Protein AF-A0A3A8PH71-F1 (afdb_monomer_lite)

Secondary structure (DSSP, 8-state):
--PPPPPPPPPP-PPPPHHHHHHHHHTTSS------HHHHHHHHHHHHHHHTTS---EE-HHHHHHT-HHHHHHHHHHHT---EE-SSHHHHHHHHHH-

pLDDT: mean 89.67, std 16.17, range [38.03, 98.88]

Organism: NCBI:txid2316720

Foldseek 3Di:
DDDDDDPDDDPDDDDDPPVVVVCVVCVVDPDDDDQDLVVLLVVQVVVCVVQPPDARAEEQEPCNVPRHLLSNLLSNVVSPHDHYHYDDPVSVVSSVVRD

Radius of gyration: 23.76 Å; chains: 1; bounding box: 26×65×75 Å

Structure (mmCIF, N/CA/C/O backbone):
data_AF-A0A3A8PH71-F1
#
_entry.id   AF-A0A3A8PH71-F1
#
loop_
_atom_site.group_PDB
_atom_site.id
_atom_site.type_symbol
_atom_site.label_atom_id
_atom_site.label_alt_id
_atom_site.label_comp_id
_atom_site.label_asym_id
_atom_site.label_entity_id
_atom_site.label_seq_id
_atom_site.pdbx_PDB_ins_code
_atom_site.Cartn_x
_atom_site.Cartn_y
_atom_site.Cartn_z
_atom_site.occupancy
_atom_site.B_iso_or_equiv
_atom_site.auth_seq_id
_atom_site.auth_comp_id
_atom_site.auth_asym_id
_atom_site.auth_atom_id
_atom_site.pdbx_PDB_model_num
ATOM 1 N N . MET A 1 1 ? 16.144 -48.101 -54.967 1.00 44.59 1 MET A N 1
ATOM 2 C CA . MET A 1 1 ? 16.403 -48.024 -53.515 1.00 44.59 1 MET A CA 1
ATOM 3 C C . MET A 1 1 ? 17.000 -46.663 -53.186 1.00 44.59 1 MET A C 1
ATOM 5 O O . MET A 1 1 ? 18.210 -46.547 -53.250 1.00 44.59 1 MET A O 1
ATOM 9 N N . THR A 1 2 ? 16.166 -45.671 -52.860 1.00 38.03 2 THR A N 1
ATOM 10 C CA . THR A 1 2 ? 16.474 -44.596 -51.892 1.00 38.03 2 THR A CA 1
ATOM 11 C C . THR A 1 2 ? 15.194 -43.795 -51.655 1.00 38.03 2 THR A C 1
ATOM 13 O O . THR A 1 2 ? 14.788 -42.996 -52.492 1.00 38.03 2 THR A O 1
ATOM 16 N N . MET A 1 3 ? 14.517 -44.058 -50.537 1.00 40.25 3 MET A N 1
ATOM 17 C CA . MET A 1 3 ? 13.439 -43.200 -50.039 1.00 40.25 3 MET A CA 1
ATOM 18 C C . MET A 1 3 ? 14.100 -42.055 -49.272 1.00 40.25 3 MET A C 1
ATOM 20 O O . MET A 1 3 ? 14.859 -42.302 -48.334 1.00 40.25 3 MET A O 1
ATOM 24 N N . ALA A 1 4 ? 13.846 -40.816 -49.690 1.00 49.38 4 ALA A N 1
ATOM 25 C CA . ALA A 1 4 ? 14.250 -39.632 -48.948 1.00 49.38 4 ALA A CA 1
ATOM 26 C C . ALA A 1 4 ? 13.510 -39.613 -47.600 1.00 49.38 4 ALA A C 1
ATOM 28 O O . ALA A 1 4 ? 12.282 -39.663 -47.555 1.00 49.38 4 ALA A O 1
ATOM 29 N N . SER A 1 5 ? 14.267 -39.594 -46.503 1.00 49.69 5 SER A N 1
ATOM 30 C CA . SER A 1 5 ? 13.721 -39.516 -45.148 1.00 49.69 5 SER A CA 1
ATOM 31 C C . SER A 1 5 ? 13.062 -38.149 -44.939 1.00 49.69 5 SER A C 1
ATOM 33 O O . SER A 1 5 ? 13.670 -37.119 -45.234 1.00 49.69 5 SER A O 1
ATOM 35 N N . ALA A 1 6 ? 11.814 -38.143 -44.465 1.00 55.34 6 ALA A N 1
ATOM 36 C CA . ALA A 1 6 ? 11.056 -36.929 -44.177 1.00 55.34 6 ALA A CA 1
ATOM 37 C C . ALA A 1 6 ? 11.777 -36.048 -43.131 1.00 55.34 6 ALA A C 1
ATOM 39 O O . ALA A 1 6 ? 12.463 -36.578 -42.249 1.00 55.34 6 ALA A O 1
ATOM 40 N N . PRO A 1 7 ? 11.623 -34.710 -43.184 1.00 54.00 7 PRO A N 1
ATOM 41 C CA . PRO A 1 7 ? 12.216 -33.828 -42.188 1.00 54.00 7 PRO A CA 1
ATOM 42 C C . PRO A 1 7 ? 11.638 -34.151 -40.806 1.00 54.00 7 PRO A C 1
ATOM 44 O O . PRO A 1 7 ? 10.422 -34.197 -40.622 1.00 54.00 7 PRO A O 1
ATOM 47 N N . LYS A 1 8 ? 12.522 -34.393 -39.830 1.00 55.00 8 LYS A N 1
ATOM 48 C CA . LYS A 1 8 ? 12.137 -34.595 -38.429 1.00 55.00 8 LYS A CA 1
ATOM 49 C C . LYS A 1 8 ? 11.350 -33.368 -37.965 1.00 55.00 8 LYS A C 1
ATOM 51 O O . LYS A 1 8 ? 11.864 -32.253 -38.015 1.00 55.00 8 LYS A O 1
ATOM 56 N N . SER A 1 9 ? 10.111 -33.584 -37.533 1.00 57.44 9 SER A N 1
ATOM 57 C CA . SER A 1 9 ? 9.263 -32.553 -36.939 1.00 57.44 9 SER A CA 1
ATOM 58 C C . SER A 1 9 ? 9.983 -31.905 -35.759 1.00 57.44 9 SER A C 1
ATOM 60 O O . SER A 1 9 ? 10.435 -32.605 -34.849 1.00 57.44 9 SER A O 1
ATOM 62 N N . ILE A 1 10 ? 10.073 -30.576 -35.770 1.00 59.44 10 ILE A N 1
ATOM 63 C CA . ILE A 1 10 ? 10.531 -29.794 -34.622 1.00 59.44 10 ILE A CA 1
ATOM 64 C C . ILE A 1 10 ? 9.547 -30.076 -33.474 1.00 59.44 10 ILE A C 1
ATOM 66 O O . ILE A 1 10 ? 8.339 -29.944 -33.693 1.00 59.44 10 ILE A O 1
ATOM 70 N N . PRO A 1 11 ? 10.006 -30.491 -32.280 1.00 52.81 11 PRO A N 1
ATOM 71 C CA . PRO A 1 11 ? 9.110 -30.688 -31.151 1.00 52.81 11 PRO A CA 1
ATOM 72 C C . PRO A 1 11 ? 8.418 -29.359 -30.842 1.00 52.81 11 PRO A C 1
ATOM 74 O O . PRO A 1 11 ? 9.090 -28.359 -30.591 1.00 52.81 11 PRO A O 1
ATOM 77 N N . GLN A 1 12 ? 7.085 -29.335 -30.880 1.00 58.56 12 GLN A N 1
ATOM 78 C CA . GLN A 1 12 ? 6.337 -28.195 -30.365 1.00 58.56 12 GLN A CA 1
ATOM 79 C C . GLN A 1 12 ? 6.654 -28.068 -28.873 1.00 58.56 12 GLN A C 1
ATOM 81 O O . GLN A 1 12 ? 6.414 -28.998 -28.101 1.00 58.56 12 GLN A O 1
ATOM 86 N N . SER A 1 13 ? 7.242 -26.940 -28.475 1.00 59.72 13 SER A N 1
ATOM 87 C CA . SER A 1 13 ? 7.504 -26.625 -27.074 1.00 59.72 13 SER A CA 1
ATOM 88 C C . SER A 1 13 ? 6.172 -26.580 -26.327 1.00 59.72 13 SER A C 1
ATOM 90 O O . SER A 1 13 ? 5.326 -25.738 -26.630 1.00 59.72 13 SER A O 1
ATOM 92 N N . GLY A 1 14 ? 5.978 -27.498 -25.378 1.00 65.50 14 GLY A N 1
ATOM 93 C CA . GLY A 1 14 ? 4.848 -27.454 -24.451 1.00 65.50 14 GLY A CA 1
ATOM 94 C C . GLY A 1 14 ? 4.834 -26.146 -23.647 1.00 65.50 14 GLY A C 1
ATOM 95 O O . GLY A 1 14 ? 5.847 -25.439 -23.611 1.00 65.50 14 GLY A O 1
ATOM 96 N N . PRO A 1 15 ? 3.702 -25.793 -23.015 1.00 69.31 15 PRO A N 1
ATOM 97 C CA . PRO A 1 15 ? 3.603 -24.548 -22.265 1.00 69.31 15 PRO A CA 1
ATOM 98 C C . PRO A 1 15 ? 4.663 -24.513 -21.154 1.00 69.31 15 PRO A C 1
ATOM 100 O O . PRO A 1 15 ? 4.807 -25.466 -20.388 1.00 69.31 15 PRO A O 1
ATOM 103 N N . LEU A 1 16 ? 5.428 -23.420 -21.101 1.00 72.94 16 LEU A N 1
ATOM 104 C CA . LEU A 1 16 ? 6.413 -23.151 -20.050 1.00 72.94 16 LEU A CA 1
ATOM 105 C C . LEU A 1 16 ? 5.714 -23.034 -18.681 1.00 72.94 16 LEU A C 1
ATOM 107 O O . LEU A 1 16 ? 4.518 -22.734 -18.616 1.00 72.94 16 LEU A O 1
ATOM 111 N N . SER A 1 17 ? 6.457 -23.221 -17.582 1.00 83.81 17 SER A N 1
ATOM 112 C CA . SER A 1 17 ? 5.937 -22.940 -16.233 1.00 83.81 17 SER A CA 1
ATOM 113 C C . SER A 1 17 ? 5.556 -21.459 -16.083 1.00 83.81 17 SER A C 1
ATOM 115 O O . SER A 1 17 ? 5.996 -20.617 -16.868 1.00 83.81 17 SER A O 1
ATOM 117 N N . ALA A 1 18 ? 4.738 -21.111 -15.086 1.00 82.06 18 ALA A N 1
ATOM 118 C CA . ALA A 1 18 ? 4.319 -19.723 -14.861 1.00 82.06 18 ALA A CA 1
ATOM 119 C C . ALA A 1 18 ? 5.524 -18.790 -14.644 1.00 82.06 18 ALA A C 1
ATOM 121 O O . ALA A 1 18 ? 5.586 -17.704 -15.217 1.00 82.06 18 ALA A O 1
ATOM 122 N N . GLU A 1 19 ? 6.524 -19.264 -13.907 1.00 81.00 19 GLU A N 1
ATOM 123 C CA . GLU A 1 19 ? 7.773 -18.555 -13.635 1.00 81.00 19 GLU A CA 1
ATOM 124 C C . GLU A 1 19 ? 8.588 -18.367 -14.916 1.00 81.00 19 GLU A C 1
ATOM 126 O O . GLU A 1 19 ? 9.114 -17.284 -15.164 1.00 81.00 19 GLU A O 1
ATOM 131 N N . ALA A 1 20 ? 8.655 -19.395 -15.766 1.00 81.12 20 ALA A N 1
ATOM 132 C CA . ALA A 1 20 ? 9.350 -19.325 -17.046 1.00 81.12 20 ALA A CA 1
ATOM 133 C C . ALA A 1 20 ? 8.631 -18.404 -18.049 1.00 81.12 20 ALA A C 1
ATOM 135 O O . ALA A 1 20 ? 9.291 -17.648 -18.760 1.00 81.12 20 ALA A O 1
ATOM 136 N N . ASN A 1 21 ? 7.293 -18.395 -18.065 1.00 85.69 21 ASN A N 1
ATOM 137 C CA . ASN A 1 21 ? 6.506 -17.436 -18.847 1.00 85.69 21 ASN A CA 1
ATOM 138 C C . ASN A 1 21 ? 6.738 -16.001 -18.370 1.00 85.69 21 ASN A C 1
ATOM 140 O O . ASN A 1 21 ? 6.893 -15.095 -19.185 1.00 85.69 21 ASN A O 1
ATOM 144 N N . GLN A 1 22 ? 6.801 -15.791 -17.057 1.00 86.31 22 GLN A N 1
ATOM 145 C CA . GLN A 1 22 ? 7.040 -14.474 -16.485 1.00 86.31 22 GLN A CA 1
ATOM 146 C C . GLN A 1 22 ? 8.467 -13.992 -16.759 1.00 86.31 22 GLN A C 1
ATOM 148 O O . GLN A 1 22 ? 8.655 -12.850 -17.167 1.00 86.31 22 GLN A O 1
ATOM 153 N N . ALA A 1 23 ? 9.465 -14.868 -16.634 1.00 83.50 23 ALA A N 1
ATOM 154 C CA . ALA A 1 23 ? 10.845 -14.564 -16.999 1.00 83.50 23 ALA A CA 1
ATOM 155 C C . ALA A 1 23 ? 10.981 -14.219 -18.491 1.00 83.50 23 ALA A C 1
ATOM 157 O O . ALA A 1 23 ? 11.648 -13.246 -18.834 1.00 83.50 23 ALA A O 1
ATOM 158 N N . ALA A 1 24 ? 10.305 -14.960 -19.376 1.00 86.75 24 ALA A N 1
ATOM 159 C CA . ALA A 1 24 ? 10.287 -14.664 -20.808 1.00 86.75 24 ALA A CA 1
ATOM 160 C C . ALA A 1 24 ? 9.604 -13.321 -21.114 1.00 86.75 24 ALA A C 1
ATOM 162 O O . ALA A 1 24 ? 10.123 -12.535 -21.903 1.00 86.75 24 ALA A O 1
ATOM 163 N N . ALA A 1 25 ? 8.479 -13.025 -20.457 1.00 90.50 25 ALA A N 1
ATOM 164 C CA . ALA A 1 25 ? 7.778 -11.751 -20.604 1.00 90.50 25 ALA A CA 1
ATOM 165 C C . ALA A 1 25 ? 8.613 -10.559 -20.110 1.00 90.50 25 ALA A C 1
ATOM 167 O O . ALA A 1 25 ? 8.477 -9.453 -20.630 1.00 90.50 25 ALA A O 1
ATOM 168 N N . LEU A 1 26 ? 9.481 -10.783 -19.120 1.00 93.50 26 LEU A N 1
ATOM 169 C CA . LEU A 1 26 ? 10.320 -9.751 -18.522 1.00 93.50 26 LEU A CA 1
ATOM 170 C C . LEU A 1 26 ? 11.706 -9.609 -19.176 1.00 93.50 26 LEU A C 1
ATOM 172 O O . LEU A 1 26 ? 12.399 -8.624 -18.928 1.00 93.50 26 LEU A O 1
ATOM 176 N N . ALA A 1 27 ? 12.087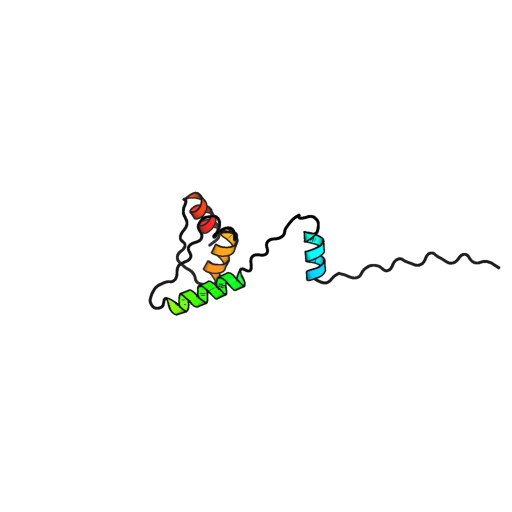 -10.543 -20.051 1.00 90.88 27 ALA A N 1
ATOM 177 C CA . ALA A 1 27 ? 13.373 -10.567 -20.744 1.00 90.88 27 ALA A CA 1
ATOM 178 C C . ALA A 1 27 ? 13.778 -9.268 -21.483 1.00 90.88 27 ALA A C 1
ATOM 180 O O . ALA A 1 27 ? 14.977 -8.989 -21.517 1.00 90.88 27 ALA A O 1
ATOM 181 N N . PRO A 1 28 ? 12.868 -8.459 -22.075 1.00 94.69 28 PRO A N 1
ATOM 182 C CA . PRO A 1 28 ? 13.279 -7.231 -22.759 1.00 94.69 28 PRO A CA 1
ATOM 183 C C . PRO A 1 28 ? 13.574 -6.051 -21.816 1.00 94.69 28 PRO A C 1
ATOM 185 O O . PRO A 1 28 ? 14.051 -5.017 -22.286 1.00 94.69 28 PRO A O 1
ATOM 188 N N . TYR A 1 29 ? 13.289 -6.150 -20.512 1.00 94.00 29 TYR A N 1
ATOM 189 C CA . TYR A 1 29 ? 13.515 -5.049 -19.572 1.00 94.00 29 TYR A CA 1
ATOM 190 C C . TYR A 1 29 ? 14.934 -5.091 -18.988 1.00 94.00 29 TYR A C 1
ATOM 192 O O . TYR A 1 29 ? 15.412 -6.132 -18.550 1.00 94.00 29 TYR A O 1
ATOM 200 N N . GLY A 1 30 ? 15.596 -3.932 -18.909 1.00 94.06 30 GLY A N 1
ATOM 201 C CA . GLY A 1 30 ? 16.940 -3.805 -18.317 1.00 94.06 30 GLY A CA 1
ATOM 202 C C . GLY A 1 30 ? 16.994 -3.981 -16.791 1.00 94.06 30 GLY A C 1
ATOM 203 O O . GLY A 1 30 ? 18.078 -4.029 -16.218 1.00 94.06 30 GLY A O 1
ATOM 204 N N . GLY A 1 31 ? 15.838 -4.071 -16.130 1.00 93.38 31 GLY A N 1
ATOM 205 C CA . GLY A 1 31 ? 15.704 -4.327 -14.700 1.00 93.38 31 GLY A CA 1
ATOM 206 C C . GLY A 1 31 ? 14.243 -4.550 -14.320 1.00 93.38 31 GLY A C 1
ATOM 207 O O . GLY A 1 31 ? 13.343 -3.973 -14.932 1.00 93.38 31 GLY A O 1
ATOM 208 N N . VAL A 1 32 ? 14.011 -5.390 -13.311 1.00 92.69 32 VAL A N 1
ATOM 209 C CA . VAL A 1 32 ? 12.673 -5.728 -12.810 1.00 92.69 32 VAL A CA 1
ATOM 210 C C . VAL A 1 32 ? 12.625 -5.476 -11.310 1.00 92.69 32 VAL A C 1
ATOM 212 O O . VAL A 1 32 ? 13.458 -5.993 -10.568 1.00 92.69 32 VAL A O 1
ATOM 215 N N . LEU A 1 33 ? 11.626 -4.709 -10.870 1.00 92.62 33 LEU A N 1
ATOM 216 C CA . LEU A 1 33 ? 11.282 -4.542 -9.462 1.00 92.62 33 LEU A CA 1
ATOM 217 C C . LEU A 1 33 ? 9.974 -5.280 -9.178 1.00 92.62 33 LEU A C 1
ATOM 219 O O . LEU A 1 33 ? 8.921 -4.904 -9.689 1.00 92.62 33 LEU A O 1
ATOM 223 N N . THR A 1 34 ? 10.046 -6.303 -8.332 1.00 94.50 34 THR A N 1
ATOM 224 C CA . THR A 1 34 ? 8.864 -6.997 -7.815 1.00 94.50 34 THR A CA 1
ATOM 225 C C . THR A 1 34 ? 8.530 -6.444 -6.438 1.00 94.50 34 THR A C 1
ATOM 227 O O . THR A 1 34 ? 9.336 -6.552 -5.516 1.00 94.50 34 THR A O 1
ATOM 230 N N . VAL A 1 35 ? 7.338 -5.867 -6.294 1.00 97.50 35 VAL A N 1
ATOM 231 C CA . VAL A 1 35 ? 6.820 -5.398 -5.004 1.00 97.50 35 VAL A CA 1
ATOM 232 C C . VAL A 1 35 ? 5.880 -6.455 -4.438 1.00 97.50 35 VAL A C 1
ATOM 234 O O . VAL A 1 35 ? 4.833 -6.739 -5.017 1.00 97.50 35 VAL A O 1
ATOM 237 N N . ASP A 1 36 ? 6.252 -7.024 -3.295 1.00 98.38 36 ASP A N 1
ATOM 238 C CA . ASP A 1 36 ? 5.428 -7.991 -2.574 1.00 98.38 36 ASP A CA 1
ATOM 239 C C . ASP A 1 36 ? 4.428 -7.264 -1.657 1.00 98.38 36 ASP A C 1
ATOM 241 O O . ASP A 1 36 ? 4.776 -6.747 -0.589 1.00 98.38 36 ASP A O 1
ATOM 245 N N . LEU A 1 37 ? 3.166 -7.206 -2.089 1.00 98.69 37 LEU A N 1
ATOM 246 C CA . LEU A 1 37 ? 2.092 -6.567 -1.326 1.00 98.69 37 LEU A CA 1
ATOM 247 C C . LEU A 1 37 ? 1.679 -7.386 -0.097 1.00 98.69 37 LEU A C 1
ATOM 249 O O . LEU A 1 37 ? 1.271 -6.796 0.906 1.00 98.69 37 LEU A O 1
ATOM 253 N N . ASP A 1 38 ? 1.812 -8.713 -0.137 1.00 98.75 38 ASP A N 1
ATOM 254 C CA . ASP A 1 38 ? 1.486 -9.574 1.001 1.00 98.75 38 ASP A CA 1
ATOM 255 C C . ASP A 1 38 ? 2.504 -9.371 2.128 1.00 98.75 38 ASP A C 1
ATOM 257 O O . ASP A 1 38 ? 2.126 -9.282 3.301 1.00 98.75 38 ASP A O 1
ATOM 261 N N . ALA A 1 39 ? 3.782 -9.178 1.787 1.00 98.81 39 ALA A N 1
ATOM 262 C CA . ALA A 1 39 ? 4.813 -8.790 2.745 1.00 98.81 39 ALA A CA 1
ATOM 263 C C . ALA A 1 39 ? 4.528 -7.417 3.380 1.00 98.81 39 ALA A C 1
ATOM 265 O O . ALA A 1 39 ? 4.663 -7.257 4.596 1.00 98.81 39 ALA A O 1
ATOM 266 N N . ILE A 1 40 ? 4.079 -6.428 2.597 1.00 98.81 40 ILE A N 1
ATOM 267 C CA . ILE A 1 40 ? 3.679 -5.111 3.124 1.00 98.81 40 ILE A CA 1
ATOM 268 C C . ILE A 1 40 ? 2.495 -5.247 4.094 1.00 98.81 40 ILE A C 1
ATOM 270 O O . ILE A 1 40 ? 2.530 -4.678 5.189 1.00 98.81 40 ILE A O 1
ATOM 274 N N . ILE A 1 41 ? 1.479 -6.042 3.745 1.00 98.88 41 ILE A N 1
ATOM 275 C CA . ILE A 1 41 ? 0.332 -6.325 4.620 1.00 98.88 41 ILE A CA 1
ATOM 276 C C . ILE A 1 41 ? 0.783 -7.016 5.910 1.00 98.88 41 ILE A C 1
ATOM 278 O O . ILE A 1 41 ? 0.337 -6.640 6.997 1.00 98.88 41 ILE A O 1
ATOM 282 N N . ALA A 1 42 ? 1.665 -8.012 5.819 1.00 98.81 42 ALA A N 1
ATOM 283 C CA . ALA A 1 42 ? 2.185 -8.728 6.980 1.00 98.81 42 ALA A CA 1
ATOM 284 C C . ALA A 1 42 ? 2.957 -7.792 7.924 1.00 98.81 42 ALA A C 1
ATOM 286 O O . ALA A 1 42 ? 2.748 -7.832 9.141 1.00 98.81 42 ALA A O 1
ATOM 287 N N . ASN A 1 43 ? 3.785 -6.902 7.369 1.00 98.75 43 ASN A N 1
ATOM 288 C CA . ASN A 1 43 ? 4.511 -5.887 8.129 1.00 98.75 43 ASN A CA 1
ATOM 289 C C . ASN A 1 43 ? 3.555 -4.916 8.827 1.00 98.75 43 ASN A C 1
ATOM 291 O O . ASN A 1 43 ? 3.697 -4.676 10.027 1.00 98.75 43 ASN A O 1
ATOM 295 N N . TRP A 1 44 ? 2.546 -4.408 8.116 1.00 98.81 44 TRP A N 1
ATOM 296 C CA . TRP A 1 44 ? 1.544 -3.526 8.711 1.00 98.81 44 TRP A CA 1
ATOM 297 C C . TRP A 1 44 ? 0.752 -4.227 9.822 1.00 98.81 44 TRP A C 1
ATOM 299 O O . TRP A 1 44 ? 0.644 -3.681 10.914 1.00 98.81 44 TRP A O 1
ATOM 309 N N . ARG A 1 45 ? 0.289 -5.470 9.621 1.00 98.69 45 ARG A N 1
ATOM 310 C CA . ARG A 1 45 ? -0.419 -6.245 10.662 1.00 98.69 45 ARG A CA 1
ATOM 311 C C . ARG A 1 45 ? 0.430 -6.488 11.904 1.00 98.69 45 ARG A C 1
ATOM 313 O O . ARG A 1 45 ? -0.101 -6.551 13.009 1.00 98.69 45 ARG A O 1
ATOM 320 N N . LYS A 1 46 ? 1.742 -6.665 11.740 1.00 98.75 46 LYS A N 1
ATOM 321 C CA . LYS A 1 46 ? 2.660 -6.772 12.877 1.00 98.75 46 LYS A CA 1
ATOM 322 C C . LYS A 1 46 ? 2.671 -5.471 13.682 1.00 98.75 46 LYS A C 1
ATOM 324 O O . LYS A 1 46 ? 2.550 -5.531 14.899 1.00 98.75 46 LYS A O 1
ATOM 329 N N . LEU A 1 47 ? 2.779 -4.325 13.009 1.00 98.62 47 LEU A N 1
ATOM 330 C CA . LEU A 1 47 ? 2.763 -3.007 13.651 1.00 98.62 47 LEU A CA 1
ATOM 331 C C . LEU A 1 47 ? 1.406 -2.690 14.290 1.00 98.62 47 LEU A C 1
ATOM 333 O O . LEU A 1 47 ? 1.372 -2.198 15.412 1.00 98.62 47 LEU A O 1
ATOM 337 N N . GLU A 1 48 ? 0.304 -3.029 13.623 1.00 98.44 48 GLU A N 1
ATOM 338 C CA . GLU A 1 48 ? -1.061 -2.834 14.120 1.00 98.44 48 GLU A CA 1
ATOM 339 C C . GLU A 1 48 ? -1.296 -3.570 15.439 1.00 98.44 48 GLU A C 1
ATOM 341 O O . GLU A 1 48 ? -1.693 -2.943 16.420 1.00 98.44 48 GLU A O 1
ATOM 346 N N . LYS A 1 49 ? -0.900 -4.844 15.523 1.00 98.19 49 LYS A N 1
ATOM 347 C CA . LYS A 1 49 ? -0.969 -5.624 16.768 1.00 98.19 49 LYS A CA 1
ATOM 348 C C . LYS A 1 49 ? -0.112 -5.045 17.892 1.00 98.19 49 LYS A C 1
ATOM 350 O O . LYS A 1 49 ? -0.467 -5.188 19.057 1.00 98.19 49 LYS A O 1
ATOM 355 N N . THR A 1 50 ? 1.028 -4.435 17.567 1.00 98.31 50 THR A N 1
ATOM 356 C CA . THR A 1 50 ? 1.919 -3.806 18.555 1.00 98.31 50 THR A CA 1
ATOM 357 C C . THR A 1 50 ? 1.404 -2.446 19.025 1.00 98.31 50 THR A C 1
ATOM 359 O O . THR A 1 50 ? 1.661 -2.067 20.163 1.00 98.31 50 THR A O 1
ATOM 362 N N . ALA A 1 51 ? 0.685 -1.713 18.175 1.00 97.50 51 ALA A N 1
ATOM 363 C CA . ALA A 1 51 ? 0.222 -0.359 18.467 1.00 97.50 51 ALA A CA 1
ATOM 364 C C . ALA A 1 51 ? -0.994 -0.307 19.407 1.00 97.50 51 ALA A C 1
ATOM 366 O O . ALA A 1 51 ? -1.280 0.757 19.952 1.00 97.50 51 ALA A O 1
ATOM 367 N N . VAL A 1 52 ? -1.699 -1.427 19.614 1.00 94.50 52 VAL A N 1
ATOM 368 C CA . VAL A 1 52 ? -2.913 -1.505 20.446 1.00 94.50 52 VAL A CA 1
ATOM 369 C C . VAL A 1 52 ? -2.693 -0.859 21.829 1.00 94.50 52 VAL A C 1
ATOM 371 O O . VAL A 1 52 ? -1.722 -1.193 22.510 1.00 94.50 52 VAL A O 1
ATOM 374 N N . PRO A 1 53 ? -3.599 0.036 22.285 1.00 96.69 53 PRO A N 1
ATOM 375 C CA . PRO A 1 53 ? -4.916 0.344 21.709 1.00 96.69 53 PRO A CA 1
ATOM 376 C C . PRO A 1 53 ? -4.928 1.463 20.654 1.00 96.69 53 PRO A C 1
ATOM 378 O O . PRO A 1 53 ? -6.006 1.853 20.209 1.00 96.69 53 PRO A O 1
ATOM 381 N N . ALA A 1 54 ? -3.774 2.008 20.263 1.00 98.31 54 ALA A N 1
ATOM 382 C CA . ALA A 1 54 ? -3.711 3.041 19.236 1.00 98.31 54 ALA A CA 1
ATOM 383 C C . ALA A 1 54 ? -3.999 2.472 17.837 1.00 98.31 54 ALA A C 1
ATOM 385 O O . ALA A 1 54 ? -3.652 1.334 17.518 1.00 98.31 54 ALA A O 1
ATOM 386 N N . GLU A 1 55 ? -4.602 3.294 16.977 1.00 98.19 55 GLU A N 1
ATOM 387 C CA . GLU A 1 55 ? -4.763 2.965 15.561 1.00 98.19 55 GLU A CA 1
ATOM 388 C C . GLU A 1 55 ? -3.405 3.002 14.842 1.00 98.19 55 GLU A C 1
ATOM 390 O O . GLU A 1 55 ? -2.662 3.982 14.931 1.00 98.19 55 GLU A O 1
ATOM 395 N N . CYS A 1 56 ? -3.105 1.960 14.062 1.00 98.62 56 CYS A N 1
ATOM 396 C CA . CYS A 1 56 ? -1.945 1.940 13.177 1.00 98.62 56 CYS A CA 1
ATOM 397 C C . CYS A 1 56 ? -2.315 2.412 11.761 1.00 98.62 56 CYS A C 1
ATOM 399 O O . CYS A 1 56 ? -2.977 1.710 10.992 1.00 98.62 56 CYS A O 1
ATOM 401 N N . SER A 1 57 ? -1.852 3.612 11.416 1.00 98.69 57 SER A N 1
ATOM 402 C CA . SER A 1 57 ? -2.000 4.216 10.087 1.00 98.69 57 SER A CA 1
ATOM 403 C C .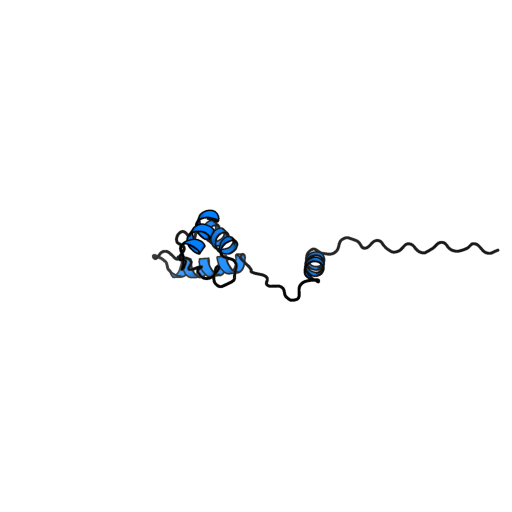 SER A 1 57 ? -0.903 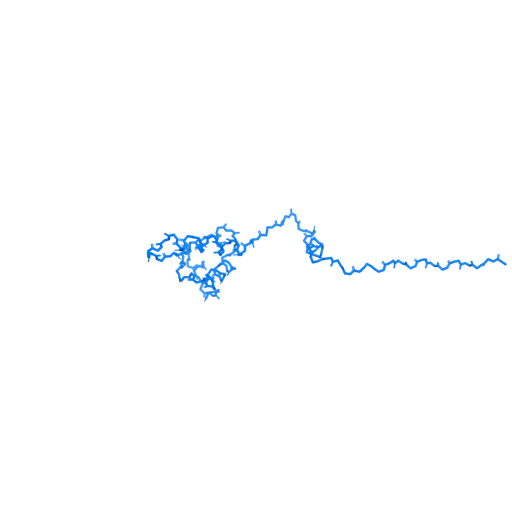3.774 9.109 1.00 98.69 57 SER A C 1
ATOM 405 O O . SER A 1 57 ? 0.078 3.138 9.499 1.00 98.69 57 SER A O 1
ATOM 407 N N . ALA A 1 58 ? -1.044 4.144 7.835 1.00 98.75 58 ALA A N 1
ATOM 408 C CA . ALA A 1 58 ? -0.025 3.941 6.810 1.00 98.75 58 ALA A CA 1
ATOM 409 C C . ALA A 1 58 ? 0.433 5.277 6.205 1.00 98.75 58 ALA A C 1
ATOM 411 O O . ALA A 1 58 ? -0.340 5.997 5.571 1.00 98.75 58 ALA A O 1
ATOM 412 N N . VAL A 1 59 ? 1.715 5.606 6.363 1.00 98.75 59 VAL A N 1
ATOM 413 C CA . VAL A 1 59 ? 2.338 6.723 5.640 1.00 98.75 59 VAL A CA 1
ATOM 414 C C . VAL A 1 59 ? 2.805 6.197 4.286 1.00 98.75 59 VAL A C 1
ATOM 416 O O . VAL A 1 59 ? 3.602 5.269 4.237 1.00 98.75 59 VAL A O 1
ATOM 419 N N . ILE A 1 60 ? 2.308 6.773 3.194 1.00 98.62 60 ILE A N 1
ATOM 420 C CA . ILE A 1 60 ? 2.547 6.299 1.819 1.00 98.62 60 ILE A CA 1
ATOM 421 C C . ILE A 1 60 ? 2.866 7.443 0.843 1.00 98.62 60 ILE A C 1
ATOM 423 O O . ILE A 1 60 ? 2.586 7.362 -0.352 1.00 98.62 60 ILE A O 1
ATOM 427 N N . LYS A 1 61 ? 3.466 8.526 1.350 1.00 98.56 61 LYS A N 1
ATOM 428 C CA . LYS A 1 61 ? 4.028 9.605 0.519 1.00 98.56 61 LYS A CA 1
ATOM 429 C C . LYS A 1 61 ? 5.092 9.083 -0.457 1.00 98.56 61 LYS A C 1
ATOM 431 O O . LYS A 1 61 ? 5.651 8.005 -0.247 1.00 98.56 61 LYS A O 1
ATOM 436 N N . ALA A 1 62 ? 5.416 9.887 -1.465 1.00 98.62 62 ALA A N 1
ATOM 437 C CA . ALA A 1 62 ? 6.399 9.579 -2.499 1.00 98.62 62 ALA A CA 1
ATOM 438 C C . ALA A 1 62 ? 6.132 8.212 -3.148 1.00 98.62 62 ALA A C 1
ATOM 440 O O . ALA A 1 62 ? 7.007 7.352 -3.190 1.00 98.62 62 ALA A O 1
ATOM 441 N N . ASP A 1 63 ? 4.891 8.012 -3.598 1.00 98.44 63 ASP A N 1
ATOM 442 C CA . ASP A 1 63 ? 4.448 6.772 -4.245 1.00 98.44 63 ASP A CA 1
ATOM 443 C C . ASP A 1 63 ? 4.615 5.515 -3.363 1.00 98.44 63 ASP A C 1
ATOM 445 O O . ASP A 1 63 ? 5.192 4.512 -3.774 1.00 98.44 63 ASP A O 1
ATOM 449 N N . ALA A 1 64 ? 4.167 5.587 -2.102 1.00 98.44 64 ALA A N 1
ATOM 450 C CA . ALA A 1 64 ? 4.436 4.565 -1.086 1.00 98.44 64 ALA A CA 1
ATOM 451 C C . ALA A 1 64 ? 5.931 4.230 -0.978 1.00 98.44 64 ALA A C 1
ATOM 453 O O . ALA A 1 64 ? 6.320 3.064 -0.986 1.00 98.44 64 ALA A O 1
ATOM 454 N N . TYR A 1 65 ? 6.771 5.265 -0.890 1.00 98.44 65 TYR A N 1
ATOM 455 C CA . TYR A 1 65 ? 8.228 5.124 -0.878 1.00 98.44 65 TYR A CA 1
ATOM 456 C C . TYR A 1 65 ? 8.769 4.368 -2.113 1.00 98.44 65 TYR A C 1
ATOM 458 O O . TYR A 1 65 ? 9.716 3.592 -2.004 1.00 98.44 65 TYR A O 1
ATOM 466 N N . GLY A 1 66 ? 8.165 4.592 -3.286 1.00 98.06 66 GLY A N 1
ATOM 467 C CA . GLY A 1 66 ? 8.530 3.960 -4.561 1.00 98.06 66 GLY A CA 1
ATOM 468 C C . GLY A 1 66 ? 7.965 2.551 -4.780 1.00 98.06 66 GLY A C 1
ATOM 469 O O . GLY A 1 66 ? 8.396 1.866 -5.704 1.00 98.06 66 GLY A O 1
ATOM 470 N N . CYS A 1 67 ? 7.026 2.103 -3.942 1.00 98.25 67 CYS A N 1
ATOM 471 C CA . CYS A 1 67 ? 6.403 0.778 -4.039 1.00 98.25 67 CYS A CA 1
ATOM 472 C C . CYS A 1 67 ? 5.066 0.774 -4.807 1.00 98.25 67 CYS A C 1
ATOM 474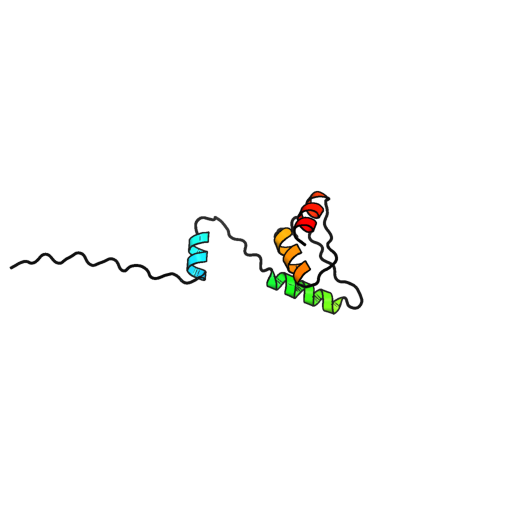 O O . CYS A 1 67 ? 4.446 -0.282 -4.932 1.00 98.25 67 CYS A O 1
ATOM 476 N N . GLY A 1 68 ? 4.602 1.924 -5.302 1.00 98.25 68 GLY A N 1
ATOM 477 C CA . GLY A 1 68 ? 3.310 2.069 -5.973 1.00 98.25 68 GLY A CA 1
ATOM 478 C C . GLY A 1 68 ? 2.177 2.362 -4.988 1.00 98.25 68 GLY A C 1
ATOM 479 O O . GLY A 1 68 ? 1.609 1.463 -4.363 1.00 98.25 68 GLY A O 1
ATOM 480 N N . ALA A 1 69 ? 1.810 3.637 -4.850 1.00 98.44 69 ALA A N 1
ATOM 481 C CA . ALA A 1 69 ? 0.835 4.091 -3.861 1.00 98.44 69 ALA A CA 1
ATOM 482 C C . ALA A 1 69 ? -0.569 3.521 -4.079 1.00 98.44 69 ALA A C 1
ATOM 484 O O . ALA A 1 69 ? -1.254 3.225 -3.101 1.00 98.44 69 ALA A O 1
ATOM 485 N N . GLU A 1 70 ? -1.018 3.339 -5.321 1.00 98.44 70 GLU A N 1
ATOM 486 C CA . GLU A 1 70 ? -2.359 2.808 -5.605 1.00 98.44 70 GLU A CA 1
ATOM 487 C C . GLU A 1 70 ? -2.484 1.333 -5.209 1.00 98.44 70 GLU A C 1
ATOM 489 O O . GLU A 1 70 ? -3.473 0.923 -4.602 1.00 98.44 70 GLU A O 1
ATOM 494 N N . GLN A 1 71 ? -1.468 0.531 -5.522 1.00 98.69 71 GLN A N 1
ATOM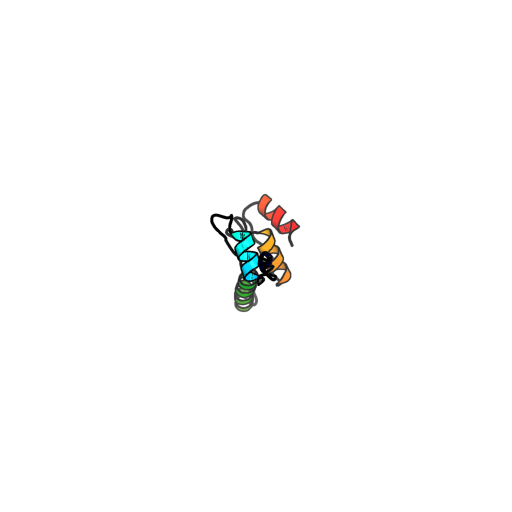 495 C CA . GLN A 1 71 ? -1.416 -0.890 -5.198 1.00 98.69 71 GLN A CA 1
ATOM 496 C C . GLN A 1 71 ? -1.288 -1.086 -3.686 1.00 98.69 71 GLN A C 1
ATOM 498 O O . GLN A 1 71 ? -2.062 -1.842 -3.094 1.00 98.69 71 GLN A O 1
ATOM 503 N N . VAL A 1 72 ? -0.363 -0.357 -3.052 1.00 98.81 72 VAL A N 1
ATOM 504 C CA . VAL A 1 72 ? -0.113 -0.436 -1.608 1.00 98.81 72 VAL A CA 1
ATOM 505 C C . VAL A 1 72 ? -1.315 0.052 -0.801 1.00 98.81 72 VAL A C 1
ATOM 507 O O . VAL A 1 72 ? -1.746 -0.640 0.121 1.00 98.81 72 VAL A O 1
ATOM 510 N N . SER A 1 73 ? -1.904 1.203 -1.146 1.00 98.75 73 SER A N 1
ATOM 511 C CA . SER A 1 73 ? -3.072 1.732 -0.422 1.00 98.75 73 SER A CA 1
ATOM 512 C C . SER A 1 73 ? -4.272 0.794 -0.509 1.00 98.75 73 SER A C 1
ATOM 514 O O . SER A 1 73 ? -4.888 0.490 0.512 1.00 98.75 73 SER A O 1
ATOM 516 N N . ARG A 1 74 ? -4.560 0.248 -1.696 1.00 98.75 74 ARG A N 1
ATOM 517 C CA . ARG A 1 74 ? -5.642 -0.723 -1.899 1.00 98.75 74 ARG A CA 1
ATOM 518 C C . ARG A 1 74 ? -5.419 -2.010 -1.105 1.00 98.75 74 ARG A C 1
ATOM 520 O O . ARG A 1 74 ? -6.367 -2.535 -0.524 1.00 98.75 74 ARG A O 1
ATOM 527 N N . ALA A 1 75 ? -4.188 -2.520 -1.075 1.00 98.75 75 ALA A N 1
ATOM 528 C CA . ALA A 1 75 ? -3.832 -3.712 -0.307 1.00 98.75 75 ALA A CA 1
ATOM 529 C C . ALA A 1 75 ? -3.997 -3.485 1.205 1.00 98.75 75 ALA A C 1
ATOM 531 O O . ALA A 1 75 ? -4.647 -4.279 1.885 1.00 98.75 75 ALA A O 1
ATOM 532 N N . LEU A 1 76 ? -3.481 -2.369 1.724 1.00 98.81 76 LEU A N 1
ATOM 533 C CA . LEU A 1 76 ? -3.576 -2.018 3.142 1.00 98.81 76 LEU A CA 1
ATOM 534 C C . LEU A 1 76 ? -5.011 -1.694 3.576 1.00 98.81 76 LEU A C 1
ATOM 536 O O . LEU A 1 76 ? -5.418 -2.120 4.655 1.00 98.81 76 LEU A O 1
ATOM 540 N N . SER A 1 77 ? -5.797 -1.018 2.732 1.00 98.75 77 SER A N 1
ATOM 541 C CA . SER A 1 77 ? -7.225 -0.761 2.975 1.00 98.75 77 SER A CA 1
ATOM 542 C C . SER A 1 77 ? -7.988 -2.079 3.141 1.00 98.75 77 SER A C 1
ATOM 544 O O . SER A 1 77 ? -8.618 -2.314 4.172 1.00 98.75 77 SER A O 1
ATOM 546 N N . LYS A 1 78 ? -7.813 -3.022 2.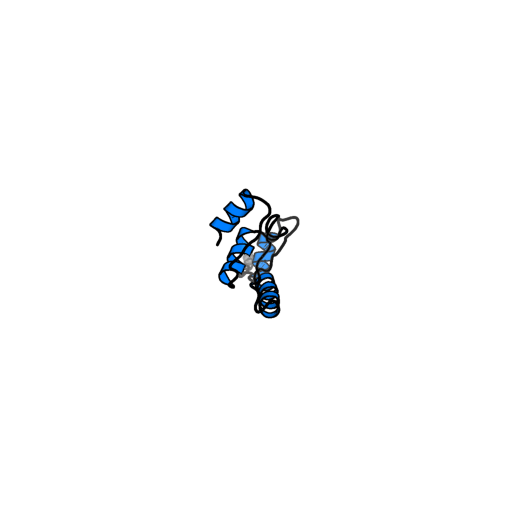200 1.00 98.62 78 LYS A N 1
ATOM 547 C CA . LYS A 1 78 ? -8.390 -4.378 2.293 1.00 98.62 78 LYS A CA 1
ATOM 548 C C . LYS A 1 78 ? -7.913 -5.153 3.523 1.00 98.62 78 LYS A C 1
ATOM 550 O O . LYS A 1 78 ? -8.655 -5.981 4.045 1.00 98.62 78 LYS A O 1
ATOM 555 N N . ALA A 1 79 ? -6.687 -4.909 3.983 1.00 98.44 79 ALA A N 1
ATOM 556 C CA . ALA A 1 79 ? -6.145 -5.538 5.182 1.00 98.44 79 ALA A CA 1
ATOM 557 C C . ALA A 1 79 ? -6.699 -4.953 6.494 1.00 98.44 79 ALA A C 1
ATOM 559 O O . ALA A 1 79 ? -6.538 -5.601 7.530 1.00 98.44 79 ALA A O 1
ATOM 560 N N . GLY A 1 80 ? -7.356 -3.786 6.447 1.00 98.31 80 GLY A N 1
ATOM 561 C CA . GLY A 1 80 ? -8.007 -3.130 7.583 1.00 98.31 80 GLY A CA 1
ATOM 562 C C . GLY A 1 80 ? -7.428 -1.765 7.974 1.00 98.31 80 GLY A C 1
ATOM 563 O O . GLY A 1 80 ? -7.885 -1.193 8.963 1.00 98.31 80 GLY A O 1
ATOM 564 N N . CYS A 1 81 ? -6.447 -1.229 7.241 1.00 98.62 81 CYS A N 1
ATOM 565 C CA . CYS A 1 81 ? -5.905 0.105 7.501 1.00 98.62 81 CYS A CA 1
ATOM 566 C C . CYS A 1 81 ? -6.927 1.187 7.122 1.00 98.62 81 CYS A C 1
ATOM 568 O O . CYS A 1 81 ? -7.453 1.180 6.011 1.00 98.62 81 CYS A O 1
ATOM 570 N N . LYS A 1 82 ? -7.208 2.119 8.041 1.00 98.00 82 LYS A N 1
ATOM 571 C CA . LYS A 1 82 ? -8.263 3.139 7.875 1.00 98.00 82 LYS A CA 1
ATOM 572 C C . LYS A 1 82 ? -7.715 4.533 7.587 1.00 98.00 82 LYS A C 1
ATOM 574 O O . LYS A 1 82 ? -8.362 5.311 6.890 1.00 98.00 82 LYS A O 1
ATOM 579 N N . THR A 1 83 ? -6.524 4.836 8.099 1.00 98.62 83 THR A N 1
ATOM 580 C CA . THR A 1 83 ? -5.910 6.162 7.989 1.00 98.62 83 THR A CA 1
ATOM 581 C C . THR A 1 83 ? -4.636 6.114 7.153 1.00 98.62 83 THR A C 1
ATOM 583 O O . THR A 1 83 ? -3.710 5.357 7.451 1.00 98.62 83 THR A O 1
ATOM 586 N N . PHE A 1 84 ? -4.571 6.976 6.135 1.00 98.81 84 PHE A N 1
ATOM 587 C CA . PHE A 1 84 ? -3.428 7.117 5.234 1.00 98.81 84 PHE A CA 1
ATOM 588 C C . PHE A 1 84 ? -2.852 8.532 5.290 1.00 98.81 84 PHE A C 1
ATOM 590 O O . PHE A 1 84 ? -3.595 9.513 5.247 1.00 98.81 84 PHE A O 1
ATOM 597 N N . PHE A 1 85 ? -1.524 8.636 5.319 1.00 98.81 85 PHE A N 1
ATOM 598 C CA . PHE A 1 85 ? -0.801 9.906 5.267 1.00 98.81 85 PHE A CA 1
ATOM 599 C C . PHE A 1 85 ? 0.030 10.009 3.985 1.00 98.81 85 PHE A C 1
ATOM 601 O O . PHE A 1 85 ? 0.820 9.122 3.662 1.00 98.81 85 PHE A O 1
ATOM 608 N N . VAL A 1 86 ? -0.117 11.126 3.279 1.00 98.81 86 VAL A N 1
ATOM 609 C CA . VAL A 1 86 ? 0.613 11.483 2.050 1.00 98.81 86 VAL A CA 1
ATOM 610 C C . VAL A 1 86 ? 1.196 12.891 2.191 1.00 98.81 86 VAL A C 1
ATOM 612 O O . VAL A 1 86 ? 0.849 13.606 3.130 1.00 98.81 86 VAL A O 1
ATOM 615 N N . ALA A 1 87 ? 2.092 13.299 1.292 1.00 98.69 87 ALA A N 1
ATOM 616 C CA . ALA A 1 87 ? 2.727 14.613 1.346 1.00 98.69 87 ALA A CA 1
ATOM 617 C C . ALA A 1 87 ? 1.966 15.682 0.548 1.00 98.69 87 ALA A C 1
ATOM 619 O O . ALA A 1 87 ? 2.011 16.854 0.917 1.00 98.69 87 ALA A O 1
ATOM 620 N N . THR A 1 88 ? 1.279 15.309 -0.536 1.00 98.75 88 THR A N 1
ATOM 621 C CA . THR A 1 88 ? 0.642 16.276 -1.449 1.00 98.75 88 THR A CA 1
ATOM 622 C C . THR A 1 88 ? -0.829 15.969 -1.735 1.00 98.75 88 THR A C 1
ATOM 624 O O . THR A 1 88 ? -1.303 14.846 -1.565 1.00 98.75 88 THR A O 1
ATOM 627 N N . ILE A 1 89 ? -1.561 16.978 -2.221 1.00 98.62 89 ILE A N 1
ATOM 628 C CA . ILE A 1 89 ? -2.961 16.823 -2.653 1.00 98.62 89 ILE A CA 1
ATOM 629 C C . ILE A 1 89 ? -3.068 15.851 -3.833 1.00 98.62 89 ILE A C 1
ATOM 631 O O . ILE A 1 89 ? -4.022 15.082 -3.904 1.00 98.62 89 ILE A O 1
ATOM 635 N N . GLU A 1 90 ? -2.094 15.854 -4.742 1.00 98.44 90 GLU A N 1
ATOM 636 C CA . GLU A 1 90 ? -2.103 14.954 -5.896 1.00 98.44 90 GLU A CA 1
ATOM 637 C C . GLU A 1 90 ? -1.957 13.488 -5.468 1.00 98.44 90 GLU A C 1
ATOM 639 O O . GLU A 1 90 ? -2.727 12.630 -5.900 1.00 98.44 90 GLU A O 1
ATOM 644 N N . GLU A 1 91 ? -1.047 13.199 -4.536 1.00 98.62 91 GLU A N 1
ATOM 645 C CA . GLU A 1 91 ? -0.959 11.872 -3.915 1.00 98.62 91 GLU A CA 1
ATOM 646 C C . GLU A 1 91 ? -2.267 11.502 -3.205 1.00 98.62 91 GLU A C 1
ATOM 648 O O . GLU A 1 91 ? -2.751 10.380 -3.345 1.00 98.62 91 GLU A O 1
ATOM 653 N N . ALA A 1 92 ? -2.884 12.453 -2.493 1.00 98.56 92 ALA A N 1
ATOM 654 C CA . ALA A 1 92 ? -4.151 12.218 -1.805 1.00 98.56 92 ALA A CA 1
ATOM 655 C C . ALA A 1 92 ? -5.277 11.854 -2.783 1.00 98.56 92 ALA A C 1
ATOM 657 O O . ALA A 1 92 ? -6.074 10.966 -2.486 1.00 98.56 92 ALA A O 1
ATOM 658 N N . ARG A 1 93 ? -5.346 12.506 -3.952 1.00 98.56 93 ARG A N 1
ATOM 659 C CA . ARG A 1 93 ? -6.333 12.193 -4.999 1.00 98.56 93 ARG A CA 1
ATOM 660 C C . ARG A 1 93 ? -6.177 10.764 -5.508 1.00 98.56 93 ARG A C 1
ATOM 662 O O . ARG A 1 93 ? -7.176 10.052 -5.584 1.00 98.56 93 ARG A O 1
ATOM 669 N N . LYS A 1 94 ? -4.945 10.342 -5.806 1.00 98.12 94 LYS A N 1
ATOM 670 C CA . LYS A 1 94 ? -4.641 8.976 -6.264 1.00 98.12 94 LYS A CA 1
ATOM 671 C C . LYS A 1 94 ? -5.020 7.933 -5.219 1.00 98.12 94 LYS A C 1
ATOM 673 O O . LYS A 1 94 ? -5.737 6.988 -5.528 1.00 98.12 94 LYS A O 1
ATOM 678 N N . VAL A 1 95 ? -4.618 8.149 -3.965 1.00 98.38 95 VAL A N 1
ATOM 679 C CA . VAL A 1 95 ? -4.947 7.240 -2.859 1.00 98.38 95 VAL A CA 1
ATOM 680 C C . VAL A 1 95 ? -6.458 7.161 -2.644 1.00 98.38 95 VAL A C 1
ATOM 682 O O . VAL A 1 95 ? -6.985 6.058 -2.573 1.00 98.38 95 VAL A O 1
ATOM 685 N N . ARG A 1 96 ? -7.185 8.290 -2.625 1.00 98.25 96 ARG A N 1
ATOM 686 C CA . ARG A 1 96 ? -8.654 8.280 -2.473 1.00 98.25 96 ARG A CA 1
ATOM 687 C C . ARG A 1 96 ? -9.384 7.547 -3.596 1.00 98.25 96 ARG A C 1
ATOM 689 O O . ARG A 1 96 ? -10.445 7.003 -3.342 1.00 98.25 96 ARG A O 1
ATOM 696 N N . ALA A 1 97 ? -8.864 7.557 -4.820 1.00 98.06 97 ALA A N 1
ATOM 697 C CA . ALA A 1 97 ? -9.462 6.801 -5.920 1.00 98.06 97 ALA A CA 1
ATOM 698 C C . ALA A 1 97 ? -9.205 5.283 -5.808 1.00 98.06 97 ALA A C 1
ATOM 700 O O . ALA A 1 97 ? -9.893 4.487 -6.450 1.00 98.06 97 ALA A O 1
ATOM 701 N N . ALA A 1 98 ? -8.202 4.873 -5.026 1.00 97.38 98 ALA A N 1
ATOM 702 C CA . ALA A 1 98 ? -7.784 3.483 -4.888 1.00 97.38 98 ALA A CA 1
ATOM 703 C C . ALA A 1 98 ? -8.408 2.743 -3.689 1.00 97.38 98 ALA A C 1
ATOM 705 O O . ALA A 1 98 ? -8.451 1.505 -3.730 1.00 97.38 98 ALA A O 1
ATOM 706 N N . VAL A 1 99 ? -8.867 3.459 -2.653 1.00 95.69 99 VAL A N 1
ATOM 707 C CA . VAL A 1 99 ? -9.357 2.887 -1.378 1.00 95.69 99 VAL A CA 1
ATOM 708 C C . VAL A 1 99 ? -10.852 3.030 -1.156 1.00 95.69 99 VAL A C 1
ATOM 710 O O . VAL A 1 99 ? -11.450 4.004 -1.657 1.00 95.69 99 VAL A O 1
#

Sequence (99 aa):
MTMASAPKSIPQSGPLSAEANQAAALAPYGGVLTVDLDAIIANWRKLEKTAVPAECSAVIKADAYGCGAEQVSRALSKAGCKTFFVATIEEARKVRAAV

InterPro domains:
  IPR000821 Alanine racemase [PTHR30511] (32-98)
  IPR001608 Alanine racemase, N-terminal [PF01168] (35-98)
  IPR020622 Alanine racemase, pyridoxal-phosphate attachment site [PS00395] (58-68)
  IPR029066 PLP-binding barrel [G3DSA:3.20.20.10] (36-99)
  IPR029066 PLP-binding barrel [SSF51419] (35-98)